Protein AF-A0A850DPV9-F1 (afdb_monomer_lite)

Sequence (55 aa):
MSEYESDQRVEPVHITTYRHLRRAVRRGWALP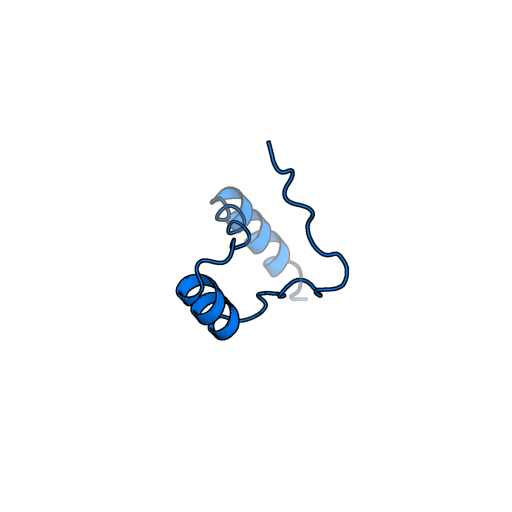EPPAAPSLADLSRVRVRGRTERT

pLDDT: mean 70.74, std 11.29, range [41.0, 87.19]

Secondary structure (DSSP, 8-state):
-------TTS------SHHHHHHHHHTTPPPPPPPPPPPHHHHHHHHHHTSS---

Radius of gyration: 19.31 Å; chains: 1; bounding box: 44×24×48 Å

Structure (mmCIF, N/CA/C/O backbone):
data_AF-A0A850DPV9-F1
#
_entry.id   AF-A0A850DPV9-F1
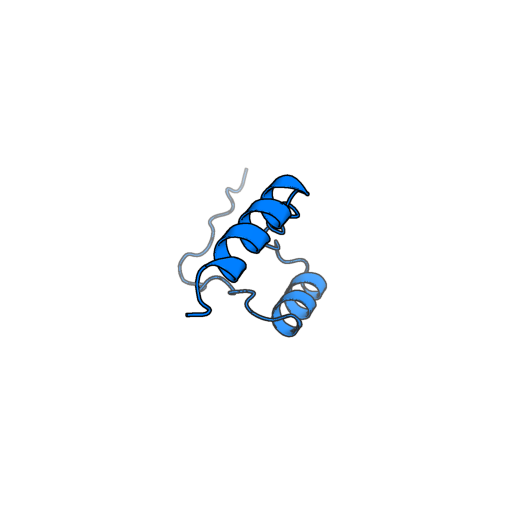#
loop_
_atom_site.group_PDB
_atom_site.id
_atom_site.type_symbol
_atom_site.label_atom_id
_atom_site.label_alt_id
_atom_site.label_comp_id
_atom_site.label_asym_id
_atom_site.label_entity_id
_atom_site.label_seq_id
_atom_site.pdbx_PDB_ins_code
_atom_site.Cartn_x
_atom_site.Cartn_y
_atom_site.Cartn_z
_atom_site.occupancy
_atom_site.B_iso_or_equiv
_atom_site.auth_seq_id
_atom_site.auth_comp_id
_atom_site.auth_asym_id
_atom_site.auth_atom_id
_atom_site.pdbx_PDB_model_num
ATOM 1 N N . MET A 1 1 ? 14.477 7.701 -28.152 1.00 41.00 1 MET A N 1
ATOM 2 C CA . MET A 1 1 ? 14.116 7.370 -26.759 1.00 41.00 1 MET A CA 1
ATOM 3 C C . MET A 1 1 ? 13.275 6.111 -26.824 1.00 41.00 1 MET A C 1
ATOM 5 O O . MET A 1 1 ? 12.321 6.113 -27.584 1.00 41.00 1 MET A O 1
ATOM 9 N N . SER A 1 2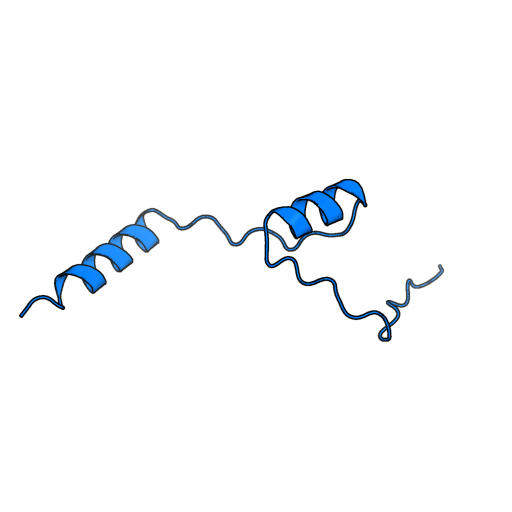 ? 13.685 5.021 -26.173 1.00 55.81 2 SER A N 1
ATOM 10 C CA . SER A 1 2 ? 12.912 3.774 -26.156 1.00 55.81 2 SER A CA 1
ATOM 11 C C . SER A 1 2 ? 11.763 3.926 -25.167 1.00 55.81 2 SER A C 1
ATOM 13 O O . SER A 1 2 ? 12.004 4.038 -23.964 1.00 55.81 2 SER A O 1
ATOM 15 N N . GLU A 1 3 ? 10.539 3.985 -25.678 1.00 55.56 3 GLU A N 1
ATOM 16 C CA . GLU A 1 3 ? 9.337 3.959 -24.853 1.00 55.56 3 GLU A CA 1
ATOM 17 C C . GLU A 1 3 ? 9.253 2.590 -24.172 1.00 55.56 3 GLU A C 1
ATOM 19 O O . GLU A 1 3 ? 9.376 1.546 -24.812 1.00 55.56 3 GLU A O 1
ATOM 24 N N . TYR A 1 4 ? 9.150 2.595 -22.845 1.00 60.06 4 TYR A N 1
ATOM 25 C CA . TYR A 1 4 ? 8.937 1.377 -22.078 1.00 60.06 4 TYR A CA 1
ATOM 26 C C . TYR A 1 4 ? 7.487 0.939 -22.297 1.00 60.06 4 TYR A C 1
ATOM 28 O O . TYR A 1 4 ? 6.569 1.515 -21.714 1.00 60.06 4 TYR A O 1
ATOM 36 N N . GLU A 1 5 ? 7.274 -0.059 -23.152 1.00 57.44 5 GLU A N 1
ATOM 37 C CA . GLU A 1 5 ? 5.978 -0.720 -23.282 1.00 57.44 5 GLU A CA 1
ATOM 38 C C . GLU A 1 5 ? 5.820 -1.722 -22.138 1.00 57.44 5 GLU A C 1
ATOM 40 O O . GLU A 1 5 ? 6.546 -2.713 -22.032 1.00 57.44 5 GLU A O 1
ATOM 45 N N . SER A 1 6 ? 4.865 -1.459 -21.247 1.00 62.47 6 SER A N 1
ATOM 46 C CA . SER A 1 6 ? 4.462 -2.432 -20.240 1.00 62.47 6 SER A CA 1
ATOM 47 C C . SER A 1 6 ? 3.820 -3.634 -20.939 1.00 62.47 6 SER A C 1
ATOM 49 O O . SER A 1 6 ? 2.752 -3.498 -21.541 1.00 62.47 6 SER A O 1
ATOM 51 N N . ASP A 1 7 ? 4.454 -4.803 -20.854 1.00 67.62 7 ASP A N 1
ATOM 52 C CA . ASP A 1 7 ? 3.928 -6.049 -21.413 1.00 67.62 7 ASP A CA 1
ATOM 53 C C . ASP A 1 7 ? 2.612 -6.441 -20.715 1.00 67.62 7 ASP A C 1
ATOM 55 O O . ASP A 1 7 ? 2.595 -6.882 -19.564 1.00 67.62 7 ASP A O 1
ATOM 59 N N . GLN A 1 8 ? 1.492 -6.271 -21.423 1.00 66.06 8 GLN A N 1
ATOM 60 C CA . GLN A 1 8 ? 0.136 -6.528 -20.918 1.00 66.06 8 GLN A CA 1
ATOM 61 C C . GLN A 1 8 ? -0.149 -8.018 -20.675 1.00 66.06 8 GLN A C 1
ATOM 63 O O . GLN A 1 8 ? -1.199 -8.365 -20.136 1.00 66.06 8 GLN A O 1
ATOM 68 N N . ARG A 1 9 ? 0.764 -8.916 -21.073 1.00 65.50 9 ARG A N 1
ATOM 69 C CA . ARG A 1 9 ? 0.653 -10.361 -20.822 1.00 65.50 9 ARG A CA 1
ATOM 70 C C . ARG A 1 9 ? 1.122 -10.755 -19.426 1.00 65.50 9 ARG A C 1
ATOM 72 O O . ARG A 1 9 ? 0.869 -11.880 -18.998 1.00 65.50 9 ARG A O 1
ATOM 79 N N . VAL A 1 10 ? 1.817 -9.859 -18.727 1.00 64.75 10 VAL A N 1
ATOM 80 C CA . VAL A 1 10 ? 2.268 -10.095 -17.357 1.00 64.75 10 VAL A CA 1
ATOM 81 C C . VAL A 1 10 ? 1.177 -9.622 -16.408 1.00 64.75 10 VAL A C 1
ATOM 83 O O . VAL A 1 10 ? 0.935 -8.426 -16.263 1.00 64.75 10 VAL A O 1
ATOM 86 N N . GLU A 1 11 ? 0.519 -10.573 -15.749 1.00 64.12 11 GLU 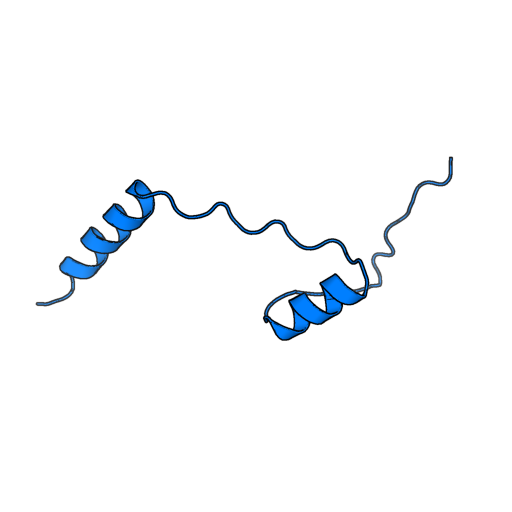A N 1
ATOM 87 C CA . GLU A 1 11 ? -0.475 -10.251 -14.731 1.00 64.12 11 GLU A CA 1
ATOM 88 C C . GLU A 1 11 ? 0.193 -9.453 -13.591 1.00 64.12 11 GLU A C 1
ATOM 90 O O . GLU A 1 11 ? 1.247 -9.863 -13.079 1.00 64.12 11 GLU A O 1
ATOM 95 N N . PRO A 1 12 ? -0.358 -8.287 -13.207 1.00 66.69 12 PRO A N 1
ATOM 96 C CA . PRO A 1 12 ? 0.254 -7.433 -12.203 1.00 66.69 12 PRO A CA 1
ATOM 97 C C . PRO A 1 12 ? 0.320 -8.153 -10.857 1.00 66.69 12 PRO A C 1
ATOM 99 O O . PRO A 1 12 ? -0.634 -8.781 -10.398 1.00 66.69 12 PRO A O 1
ATOM 102 N N . VAL A 1 13 ? 1.465 -8.053 -10.182 1.00 68.19 13 VAL A N 1
ATOM 103 C CA . VAL A 1 13 ? 1.640 -8.726 -8.893 1.00 68.19 13 VAL A CA 1
ATOM 104 C C . VAL A 1 13 ? 0.808 -8.024 -7.828 1.00 68.19 13 VAL A C 1
ATOM 106 O O . VAL A 1 13 ? 1.159 -6.953 -7.335 1.00 68.19 13 VAL A O 1
ATOM 109 N N . HIS A 1 14 ? -0.283 -8.668 -7.424 1.00 69.12 14 HIS A N 1
ATOM 110 C CA . HIS A 1 14 ? -1.138 -8.177 -6.355 1.00 69.12 14 HIS A CA 1
ATOM 111 C C . HIS A 1 14 ? -0.474 -8.361 -4.983 1.00 69.12 14 HIS A C 1
ATOM 113 O O . HIS A 1 14 ? -0.348 -9.465 -4.437 1.00 69.12 14 HIS A O 1
ATOM 119 N N . ILE A 1 15 ? -0.057 -7.245 -4.387 1.00 73.12 15 ILE A N 1
ATOM 120 C CA . ILE A 1 15 ? 0.515 -7.213 -3.040 1.00 73.12 15 ILE A CA 1
ATOM 121 C C . ILE A 1 15 ? -0.619 -7.228 -2.015 1.00 73.12 15 ILE A C 1
ATOM 123 O O . ILE A 1 15 ? -1.059 -6.201 -1.516 1.00 73.12 15 ILE A O 1
ATOM 127 N N . THR A 1 16 ? -1.104 -8.426 -1.709 1.00 75.62 16 THR A N 1
ATOM 128 C CA . THR A 1 16 ? -2.194 -8.651 -0.744 1.00 75.62 16 THR A CA 1
ATOM 129 C C . THR A 1 16 ? -1.703 -8.982 0.662 1.00 75.62 16 THR A C 1
ATOM 131 O O . THR A 1 16 ? -2.446 -8.856 1.630 1.00 75.62 16 THR A O 1
ATOM 134 N N . THR A 1 17 ? -0.449 -9.423 0.797 1.00 81.25 17 THR A N 1
ATOM 135 C CA . THR A 1 17 ? 0.114 -9.889 2.070 1.00 81.25 17 THR A CA 1
ATOM 136 C C . THR A 1 17 ? 1.494 -9.296 2.332 1.00 81.25 17 THR A C 1
ATOM 138 O O . THR A 1 17 ? 2.239 -8.959 1.407 1.00 81.25 17 THR A O 1
ATOM 141 N N . TYR A 1 18 ? 1.892 -9.265 3.608 1.00 82.56 18 TYR A N 1
ATOM 142 C CA . TYR A 1 18 ? 3.231 -8.833 4.027 1.00 82.56 18 TYR A CA 1
ATOM 143 C C . TYR A 1 18 ? 4.360 -9.600 3.311 1.00 82.56 18 TYR A C 1
ATOM 145 O O . TYR A 1 18 ? 5.399 -9.033 2.968 1.00 82.56 18 TYR A O 1
ATOM 153 N N . ARG A 1 19 ? 4.153 -10.892 3.019 1.00 82.75 19 ARG A N 1
ATOM 154 C CA . ARG A 1 19 ? 5.134 -11.720 2.299 1.00 82.75 19 ARG A CA 1
ATOM 155 C C . ARG A 1 19 ? 5.315 -11.270 0.847 1.00 82.75 19 ARG A C 1
ATOM 157 O O . ARG A 1 19 ? 6.448 -11.273 0.362 1.00 82.75 19 ARG A O 1
ATOM 164 N N . HIS A 1 20 ? 4.233 -10.883 0.169 1.00 83.12 20 HIS A N 1
ATOM 165 C CA . HIS A 1 20 ? 4.296 -10.323 -1.185 1.00 83.12 20 HIS A CA 1
ATOM 166 C C . HIS A 1 20 ? 5.033 -8.985 -1.186 1.00 83.12 20 HIS A C 1
ATOM 168 O O . HIS A 1 20 ? 5.941 -8.800 -1.994 1.00 83.12 20 HIS A O 1
ATOM 174 N N . LEU A 1 21 ? 4.748 -8.127 -0.202 1.00 81.12 21 LEU A N 1
ATOM 175 C CA . LEU A 1 21 ? 5.424 -6.840 -0.042 1.00 81.12 21 LEU A CA 1
ATOM 176 C C . LEU A 1 21 ? 6.935 -7.026 0.127 1.00 81.12 21 LEU A C 1
ATOM 178 O O . LEU A 1 21 ? 7.720 -6.432 -0.605 1.00 81.12 21 LEU A O 1
ATOM 182 N N . ARG A 1 22 ? 7.368 -7.930 1.017 1.00 85.94 22 ARG A N 1
ATOM 183 C CA . ARG A 1 22 ? 8.801 -8.212 1.223 1.00 85.94 22 ARG A CA 1
ATOM 184 C C . ARG A 1 22 ? 9.506 -8.717 -0.038 1.00 85.94 22 ARG A C 1
ATOM 186 O O . ARG A 1 22 ? 10.683 -8.418 -0.232 1.00 85.94 22 ARG A O 1
ATOM 193 N N . ARG A 1 23 ? 8.827 -9.514 -0.869 1.00 86.12 23 ARG A N 1
ATOM 194 C CA . ARG A 1 2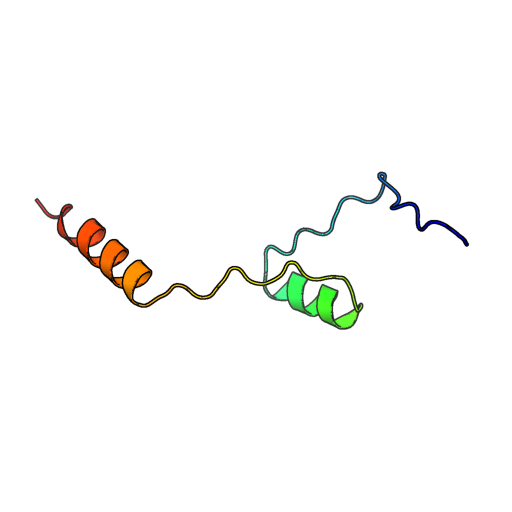3 ? 9.381 -10.002 -2.143 1.00 86.12 23 ARG A CA 1
ATOM 195 C C . ARG A 1 23 ? 9.492 -8.881 -3.173 1.00 86.12 23 ARG A C 1
ATOM 197 O O . ARG A 1 23 ? 10.533 -8.786 -3.813 1.00 86.12 23 ARG A O 1
ATOM 204 N N . ALA A 1 24 ? 8.468 -8.039 -3.285 1.00 84.62 24 ALA A N 1
ATOM 205 C CA . ALA A 1 24 ? 8.458 -6.897 -4.192 1.00 84.62 24 ALA A CA 1
ATOM 206 C C . ALA A 1 24 ? 9.553 -5.876 -3.834 1.00 84.62 24 ALA A C 1
ATOM 208 O O . ALA A 1 24 ? 10.351 -5.528 -4.700 1.00 84.62 24 ALA A O 1
ATOM 209 N N . VAL A 1 25 ? 9.694 -5.525 -2.545 1.00 84.00 25 VAL A N 1
ATOM 210 C CA . VAL A 1 25 ? 10.786 -4.668 -2.034 1.00 84.00 25 VAL A CA 1
ATOM 211 C C . VAL A 1 25 ? 12.154 -5.224 -2.432 1.00 84.00 25 VAL A C 1
ATOM 213 O O . VAL A 1 25 ? 12.990 -4.505 -2.966 1.00 84.00 25 VAL A O 1
ATOM 216 N N . ARG A 1 26 ? 12.390 -6.526 -2.211 1.00 87.19 26 ARG A N 1
ATOM 217 C CA . ARG A 1 26 ? 13.676 -7.165 -2.543 1.00 87.19 26 ARG A CA 1
ATOM 218 C C . ARG A 1 26 ? 13.996 -7.157 -4.034 1.00 87.19 26 ARG A C 1
ATOM 220 O O . ARG A 1 26 ? 15.168 -7.205 -4.385 1.00 87.19 26 ARG A O 1
ATOM 227 N N . ARG A 1 27 ? 12.979 -7.157 -4.895 1.00 86.00 27 ARG A N 1
ATOM 228 C CA . ARG A 1 27 ? 13.152 -7.112 -6.351 1.00 86.00 27 ARG A CA 1
ATOM 229 C C . ARG A 1 27 ? 13.148 -5.694 -6.920 1.00 86.00 27 ARG A C 1
ATOM 231 O O . ARG A 1 27 ? 13.283 -5.555 -8.128 1.00 86.00 27 ARG A O 1
ATOM 238 N N . GLY A 1 28 ? 13.004 -4.670 -6.076 1.00 83.31 28 GLY A N 1
ATOM 239 C CA . GLY A 1 28 ? 12.932 -3.278 -6.518 1.00 83.31 28 GLY A CA 1
ATOM 240 C C . GLY A 1 28 ? 11.686 -2.977 -7.351 1.00 83.31 28 GLY A C 1
ATOM 241 O O . GLY A 1 28 ? 11.713 -2.086 -8.191 1.00 83.31 28 GLY A O 1
ATOM 242 N N . TRP A 1 29 ? 10.609 -3.744 -7.169 1.00 83.75 29 TRP A N 1
ATOM 243 C CA . TRP A 1 29 ? 9.357 -3.495 -7.876 1.00 83.75 29 TRP A CA 1
ATOM 244 C C . TRP A 1 29 ? 8.653 -2.267 -7.314 1.00 83.75 29 TRP A C 1
ATOM 246 O O . TRP A 1 29 ? 8.709 -2.016 -6.108 1.00 83.75 29 TRP A O 1
ATOM 256 N N . ALA A 1 30 ? 7.961 -1.535 -8.188 1.00 75.88 30 ALA A N 1
ATOM 257 C CA . ALA A 1 30 ? 7.098 -0.441 -7.777 1.00 75.88 30 ALA A CA 1
ATOM 258 C C . ALA A 1 30 ? 6.026 -0.980 -6.821 1.00 75.88 30 ALA A C 1
ATOM 260 O O . ALA A 1 30 ? 5.294 -1.920 -7.142 1.00 75.88 30 ALA A O 1
ATOM 261 N N . LEU A 1 31 ? 5.983 -0.417 -5.617 1.00 74.44 31 LEU A N 1
ATOM 262 C CA . LEU A 1 31 ? 4.985 -0.751 -4.612 1.00 74.44 31 LEU A CA 1
ATOM 263 C C . LEU A 1 31 ? 3.827 0.237 -4.750 1.00 74.44 31 LEU A C 1
ATOM 265 O O . LEU A 1 31 ? 4.082 1.416 -5.000 1.00 74.44 31 LEU A O 1
ATOM 269 N N . PRO A 1 32 ? 2.573 -0.204 -4.567 1.00 73.88 32 PRO A N 1
ATOM 270 C CA . PRO A 1 32 ? 1.474 0.733 -4.424 1.00 73.88 32 PRO A CA 1
ATOM 271 C C . PRO A 1 32 ? 1.772 1.623 -3.218 1.00 73.88 32 PRO A C 1
ATOM 273 O O . PRO A 1 32 ? 2.181 1.119 -2.164 1.00 73.88 32 PRO A O 1
ATOM 276 N N . GLU A 1 33 ? 1.605 2.935 -3.378 1.00 75.88 33 GLU A N 1
ATOM 277 C CA . GLU A 1 33 ? 1.766 3.839 -2.247 1.00 75.88 33 GLU A CA 1
ATOM 278 C C . GLU A 1 33 ? 0.792 3.428 -1.141 1.00 75.88 33 GLU A C 1
ATOM 280 O O . GLU A 1 33 ? -0.369 3.100 -1.426 1.00 75.88 33 GLU A O 1
ATOM 285 N N . PRO A 1 34 ? 1.255 3.375 0.120 1.00 70.06 34 PRO A N 1
ATOM 286 C CA . PRO A 1 34 ? 0.358 3.077 1.216 1.00 70.06 34 PRO A CA 1
ATOM 287 C C . PRO A 1 34 ? -0.769 4.116 1.206 1.00 70.06 34 PRO A C 1
ATOM 289 O O . PRO A 1 34 ? -0.496 5.304 1.005 1.00 70.06 34 PRO A O 1
ATOM 292 N N . PRO A 1 35 ? -2.031 3.703 1.421 1.00 73.25 35 PRO A N 1
ATOM 293 C CA . PRO A 1 35 ? -3.103 4.670 1.575 1.00 73.25 35 PRO A CA 1
ATOM 294 C C . PRO A 1 35 ? -2.730 5.633 2.704 1.00 73.25 35 PRO A C 1
ATOM 296 O O . PRO A 1 35 ? -2.115 5.221 3.695 1.00 73.25 35 PRO A O 1
ATOM 299 N N . ALA A 1 36 ? -3.084 6.909 2.537 1.00 78.38 36 ALA A N 1
ATOM 300 C CA . ALA A 1 36 ? -2.818 7.931 3.539 1.00 78.38 36 ALA A CA 1
ATOM 301 C C . ALA A 1 36 ? -3.251 7.430 4.923 1.00 78.38 36 ALA A C 1
ATOM 303 O O . ALA A 1 36 ? -4.341 6.869 5.079 1.00 78.38 36 ALA A O 1
ATOM 304 N N . ALA A 1 37 ? -2.377 7.602 5.918 1.00 79.19 37 ALA A N 1
ATOM 305 C CA . ALA A 1 37 ? -2.700 7.212 7.281 1.00 79.19 37 ALA A CA 1
ATOM 306 C C . ALA A 1 37 ? -4.003 7.917 7.705 1.00 79.19 37 ALA A C 1
ATOM 308 O O . ALA A 1 37 ? -4.140 9.120 7.456 1.00 79.19 37 ALA A O 1
ATOM 309 N N . PRO A 1 38 ? -4.962 7.197 8.317 1.00 80.25 38 PRO A N 1
ATOM 310 C CA . PRO A 1 38 ? -6.226 7.795 8.715 1.00 80.25 38 PRO A CA 1
ATOM 311 C C . PRO A 1 38 ? -5.969 8.936 9.698 1.00 80.25 38 PRO A C 1
ATOM 313 O O . PRO A 1 38 ? -5.186 8.807 10.644 1.00 80.25 38 PRO A O 1
ATOM 316 N N . SER A 1 39 ? -6.643 10.059 9.477 1.00 80.12 39 SER A N 1
ATOM 317 C CA . SER A 1 39 ? -6.573 11.203 10.375 1.00 80.12 39 SER A CA 1
ATOM 318 C C . SER A 1 39 ? -7.307 10.910 11.690 1.00 80.12 39 SER A C 1
ATOM 320 O O . SER A 1 39 ? -8.157 10.018 11.778 1.00 80.12 39 SER A O 1
ATOM 322 N N . LEU A 1 40 ? -7.049 11.712 12.728 1.00 78.19 40 LEU A N 1
ATOM 323 C CA . LEU A 1 40 ? -7.810 11.634 13.985 1.00 78.19 40 LEU A CA 1
ATOM 324 C C . LEU A 1 40 ? -9.327 11.811 13.765 1.00 78.19 40 LEU A C 1
ATOM 326 O O . LEU A 1 40 ? -10.130 11.237 14.503 1.00 78.19 40 LEU A O 1
ATOM 330 N N . ALA A 1 41 ? -9.725 12.567 12.736 1.00 81.19 41 ALA A N 1
ATOM 331 C CA . ALA A 1 41 ? -11.124 12.750 12.357 1.00 81.19 41 ALA A CA 1
ATOM 332 C C . ALA A 1 41 ? -11.739 11.486 11.727 1.00 81.19 41 ALA A C 1
ATOM 334 O O . ALA A 1 41 ? -12.921 11.209 11.932 1.00 81.19 41 ALA A O 1
ATOM 335 N N . ASP A 1 42 ? -10.949 10.683 11.015 1.00 78.06 42 ASP A N 1
ATOM 336 C CA . ASP A 1 42 ? -11.412 9.409 10.454 1.00 78.06 42 ASP A CA 1
ATOM 337 C C . ASP A 1 42 ? -11.653 8.382 11.567 1.00 78.06 42 ASP A C 1
ATOM 339 O O . ASP A 1 42 ? -12.650 7.657 11.558 1.00 78.06 42 ASP A O 1
ATOM 343 N N . LEU A 1 43 ? -10.796 8.388 12.594 1.00 75.00 43 LEU A N 1
ATOM 344 C CA . LEU A 1 43 ? -10.931 7.508 13.757 1.00 75.00 43 LEU A CA 1
ATOM 345 C C . LEU A 1 43 ? -12.155 7.846 14.623 1.00 75.00 43 LEU A C 1
ATOM 347 O O . LEU A 1 43 ? -12.790 6.946 15.182 1.00 75.00 43 LEU A O 1
ATOM 351 N N . SER A 1 44 ? -12.522 9.126 14.732 1.00 75.50 44 SER A N 1
ATOM 352 C CA . SER A 1 44 ? -13.693 9.537 15.517 1.00 75.50 44 SER A CA 1
ATOM 353 C C . SER A 1 44 ? -15.011 9.087 14.873 1.00 75.50 44 SER A C 1
ATOM 355 O O . SER A 1 44 ? -15.925 8.667 15.587 1.00 75.50 44 SER A O 1
ATOM 357 N N . ARG A 1 45 ? -15.092 9.060 13.534 1.00 68.00 45 ARG A N 1
ATOM 358 C CA . ARG A 1 45 ? -16.262 8.560 12.785 1.00 68.00 45 ARG A CA 1
ATOM 359 C C . ARG A 1 45 ? -16.487 7.058 12.972 1.00 68.00 45 ARG A C 1
ATOM 361 O O . ARG A 1 45 ? -17.631 6.627 13.115 1.00 68.00 45 ARG A O 1
ATOM 368 N N . VAL A 1 46 ? -15.414 6.266 13.046 1.00 65.00 46 VAL A N 1
ATOM 369 C CA . VAL A 1 46 ? -15.499 4.816 13.311 1.00 65.00 46 VAL A CA 1
ATOM 370 C C . VAL A 1 46 ? -16.087 4.538 14.701 1.00 65.00 46 VAL A C 1
ATOM 372 O O . VAL A 1 46 ? -16.915 3.639 14.851 1.00 65.00 46 VAL A O 1
ATOM 375 N N . ARG A 1 47 ? -15.739 5.349 15.713 1.00 59.00 47 ARG A N 1
ATOM 376 C CA . ARG A 1 47 ? -16.296 5.211 17.072 1.00 59.00 47 ARG A CA 1
ATOM 377 C C . ARG A 1 47 ? -17.804 5.451 17.145 1.00 59.00 47 ARG A C 1
ATOM 379 O O . ARG A 1 47 ? -18.469 4.783 17.932 1.00 59.00 47 ARG A O 1
ATOM 386 N N . VAL A 1 48 ? -18.346 6.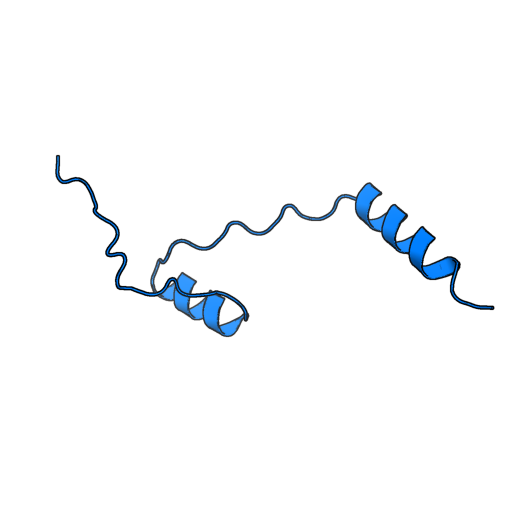381 16.357 1.00 59.03 48 VAL A N 1
ATOM 387 C CA . VAL A 1 48 ? -19.793 6.675 16.362 1.00 59.03 48 VAL A CA 1
ATOM 388 C C . VAL A 1 48 ? -20.583 5.504 15.779 1.00 59.03 48 VAL A C 1
ATOM 390 O O . VAL A 1 48 ? -21.596 5.107 16.348 1.00 59.03 48 VAL A O 1
ATOM 393 N N . ARG A 1 49 ? -20.076 4.893 14.702 1.00 58.38 49 ARG A N 1
ATOM 394 C CA . ARG A 1 49 ? -20.753 3.782 14.021 1.00 58.38 49 ARG A CA 1
ATOM 395 C C . ARG A 1 49 ? -20.795 2.492 14.853 1.00 58.38 49 ARG A C 1
ATOM 397 O O . ARG A 1 49 ? -21.746 1.736 14.738 1.00 58.38 49 ARG A O 1
ATOM 404 N N . GLY A 1 50 ? -19.810 2.264 15.727 1.00 55.94 50 GLY A N 1
ATOM 405 C CA . GLY A 1 50 ? -19.765 1.086 16.606 1.00 55.94 50 GLY A CA 1
ATOM 406 C C . GLY A 1 50 ? -20.621 1.172 17.880 1.00 55.94 50 GLY A C 1
ATOM 407 O O . GLY A 1 50 ? -20.721 0.186 18.605 1.00 55.94 50 GLY A O 1
ATOM 408 N N . ARG A 1 51 ? -21.217 2.335 18.194 1.00 54.97 51 ARG A N 1
ATOM 409 C CA . ARG A 1 51 ? -22.019 2.530 19.421 1.00 54.97 51 ARG A CA 1
ATOM 410 C C . ARG A 1 51 ? -23.520 2.295 19.215 1.00 54.97 51 ARG A C 1
ATOM 412 O O . ARG A 1 51 ? -24.240 2.158 20.197 1.00 54.97 51 ARG A O 1
ATOM 419 N N . THR A 1 52 ? -23.991 2.242 17.973 1.00 57.41 52 THR A N 1
ATOM 420 C CA . THR A 1 52 ? -25.424 2.179 17.639 1.00 57.41 52 THR A CA 1
ATOM 421 C C . THR A 1 52 ? -25.971 0.766 17.413 1.00 57.41 52 THR A C 1
ATOM 423 O O . THR A 1 52 ? -27.152 0.633 17.132 1.00 57.41 52 THR A O 1
ATOM 426 N N . GLU A 1 53 ? -25.164 -0.288 17.572 1.00 56.66 53 GLU A N 1
ATOM 427 C CA . GLU A 1 53 ? -25.574 -1.691 17.340 1.00 56.66 53 GLU A CA 1
ATOM 428 C C . GLU A 1 53 ? -25.482 -2.559 18.608 1.00 56.66 53 GLU A C 1
ATOM 430 O O . GLU A 1 53 ? -25.003 -3.691 18.594 1.00 56.66 53 GLU A O 1
ATOM 435 N N . ARG A 1 54 ? -25.926 -2.022 19.747 1.00 56.66 54 ARG A N 1
ATOM 436 C CA . ARG A 1 54 ? -26.234 -2.831 20.935 1.00 56.66 54 ARG A CA 1
ATOM 437 C C . ARG A 1 54 ? -27.607 -2.433 21.460 1.00 56.66 54 ARG A C 1
ATOM 439 O O . ARG A 1 54 ? -27.708 -1.617 22.373 1.00 56.66 54 ARG A O 1
ATOM 446 N N . THR A 1 55 ? -28.634 -2.992 20.840 1.00 45.59 55 THR A N 1
ATOM 447 C CA . THR A 1 55 ? -29.987 -3.125 21.395 1.00 45.59 55 THR A CA 1
ATOM 448 C C . THR A 1 55 ? -30.349 -4.589 21.376 1.00 45.59 55 THR A C 1
ATOM 450 O O . THR A 1 55 ? -30.110 -5.199 20.309 1.00 45.59 55 THR A O 1
#

Organism: NCBI:txid2036

Foldseek 3Di:
DDDDDDDPVDDDQDPPDPVSVVVCVVVVHDDDDDPPDDDPVNVVVVVVVVVPPDD